Protein AF-A0A5Q0EJ46-F1 (afdb_monomer)

Structure (mmCIF, N/CA/C/O backbone):
data_AF-A0A5Q0EJ46-F1
#
_entry.id   AF-A0A5Q0EJ46-F1
#
loop_
_atom_site.group_PD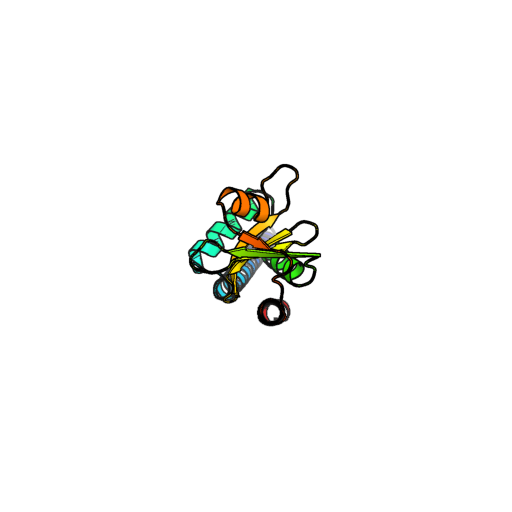B
_atom_site.id
_atom_site.type_symbol
_atom_site.label_atom_id
_atom_site.label_alt_id
_atom_site.label_comp_id
_atom_site.label_asym_id
_atom_site.label_entity_id
_atom_site.label_seq_id
_atom_site.pdbx_PDB_ins_code
_atom_site.Cartn_x
_atom_site.Cartn_y
_atom_site.Cartn_z
_atom_site.occupancy
_atom_site.B_iso_or_equiv
_atom_site.auth_seq_id
_atom_site.auth_comp_id
_atom_site.auth_asym_id
_atom_site.auth_atom_id
_atom_site.pdbx_PDB_model_num
ATOM 1 N N . MET A 1 1 ? -27.843 11.355 49.400 1.00 48.91 1 MET A N 1
ATOM 2 C CA . MET A 1 1 ? -27.819 10.360 48.297 1.00 48.91 1 MET A CA 1
ATOM 3 C C . MET A 1 1 ? -27.332 10.934 46.962 1.00 48.91 1 MET A C 1
ATOM 5 O O . MET A 1 1 ? -26.606 10.228 46.276 1.00 48.91 1 MET A O 1
ATOM 9 N N . ALA A 1 2 ? -27.636 12.192 46.611 1.00 51.09 2 ALA A N 1
ATOM 10 C CA . ALA A 1 2 ? -27.200 12.815 45.348 1.00 51.09 2 ALA A CA 1
ATOM 11 C C . ALA A 1 2 ? -25.665 12.935 45.166 1.00 51.09 2 ALA A C 1
ATOM 13 O O . ALA A 1 2 ? -25.159 12.862 44.051 1.00 51.09 2 ALA A O 1
ATOM 14 N N . GLU A 1 3 ? -24.912 13.051 46.260 1.00 47.06 3 GLU A N 1
ATOM 15 C CA . GLU A 1 3 ? -23.456 13.274 46.244 1.00 47.06 3 GLU A CA 1
ATOM 16 C C . GLU A 1 3 ? -22.645 12.023 45.854 1.00 47.06 3 GLU A C 1
ATOM 18 O O . GLU A 1 3 ? -21.642 12.116 45.150 1.00 47.06 3 GLU A O 1
ATOM 23 N N . ARG A 1 4 ? -23.134 10.822 46.208 1.00 40.72 4 ARG A N 1
ATOM 24 C CA . ARG A 1 4 ? -22.524 9.544 45.789 1.00 40.72 4 ARG A CA 1
ATOM 25 C C . ARG A 1 4 ? -22.694 9.277 44.292 1.00 40.72 4 ARG A C 1
ATOM 27 O O . ARG A 1 4 ? -21.774 8.763 43.669 1.00 40.72 4 ARG A O 1
ATOM 34 N N . ALA A 1 5 ? -23.843 9.636 43.716 1.00 33.84 5 ALA A N 1
ATOM 35 C CA . ALA A 1 5 ? -24.112 9.448 42.288 1.00 33.84 5 ALA A CA 1
ATOM 36 C C . ALA A 1 5 ? -23.246 10.375 41.415 1.00 33.84 5 ALA A C 1
ATOM 38 O O . ALA A 1 5 ? -22.752 9.958 40.370 1.00 33.84 5 ALA A O 1
ATOM 39 N N . ARG A 1 6 ? -22.995 11.604 41.885 1.00 42.97 6 ARG A N 1
ATOM 40 C CA . ARG A 1 6 ? -22.136 12.579 41.201 1.00 42.97 6 ARG A CA 1
ATOM 41 C C . ARG A 1 6 ? -20.674 12.122 41.142 1.00 42.97 6 ARG A C 1
ATOM 43 O O . ARG A 1 6 ? -20.083 12.152 40.071 1.00 42.97 6 ARG A O 1
ATOM 50 N N . GLY A 1 7 ? -20.144 11.584 42.243 1.00 44.53 7 GLY A N 1
ATOM 51 C CA . GLY A 1 7 ? -18.784 11.032 42.282 1.00 44.53 7 GLY A CA 1
ATOM 52 C C . GLY A 1 7 ? -18.585 9.765 41.437 1.00 44.53 7 GLY A C 1
ATOM 53 O O . GLY A 1 7 ? -17.476 9.514 40.981 1.00 44.53 7 GLY A O 1
ATOM 54 N N . ILE A 1 8 ? -19.637 8.971 41.200 1.00 44.34 8 ILE A N 1
ATOM 55 C CA . ILE A 1 8 ? -19.585 7.812 40.290 1.00 44.34 8 ILE A CA 1
ATOM 56 C C . ILE A 1 8 ? -19.590 8.279 38.832 1.00 44.34 8 ILE A C 1
ATOM 58 O O . ILE A 1 8 ? -18.768 7.815 38.052 1.00 44.34 8 ILE A O 1
ATOM 62 N N . LEU A 1 9 ? -20.445 9.242 38.475 1.00 34.62 9 LEU A N 1
ATOM 63 C CA . LEU A 1 9 ? -20.489 9.820 37.126 1.00 34.62 9 LEU A CA 1
ATOM 64 C C . LEU A 1 9 ? -19.200 10.575 36.762 1.00 34.62 9 LEU A C 1
ATOM 66 O O . LEU A 1 9 ? -18.752 10.510 35.620 1.00 34.62 9 LEU A O 1
ATOM 70 N N . GLU A 1 10 ? -18.582 11.265 37.722 1.00 44.72 10 GLU A N 1
ATOM 71 C CA . GLU A 1 10 ? -17.286 11.929 37.528 1.00 44.72 10 GLU A CA 1
ATOM 72 C C . GLU A 1 10 ? -16.137 10.924 37.367 1.00 44.72 10 GLU A C 1
ATOM 74 O O . GLU A 1 10 ? -15.280 11.127 36.508 1.00 44.72 10 GLU A O 1
ATOM 79 N N . ARG A 1 11 ? -16.150 9.805 38.109 1.00 46.75 11 ARG A N 1
ATOM 80 C CA . ARG A 1 11 ? -15.196 8.700 37.901 1.00 46.75 11 ARG A CA 1
ATOM 81 C C . ARG A 1 11 ? -15.401 8.016 36.556 1.00 46.75 11 ARG A C 1
ATOM 83 O O . ARG A 1 11 ? -14.429 7.852 35.842 1.00 46.75 11 ARG A O 1
ATOM 90 N N . MET A 1 12 ? -16.641 7.724 36.161 1.00 34.91 12 MET A N 1
ATOM 91 C CA . MET A 1 12 ? -16.939 7.140 34.848 1.00 34.91 12 MET A CA 1
ATOM 92 C C . MET A 1 12 ? -16.471 8.050 33.703 1.00 34.91 12 MET A C 1
ATOM 94 O O . MET A 1 12 ? -15.809 7.565 32.796 1.00 34.91 12 MET A O 1
ATOM 98 N N . ARG A 1 13 ? -16.702 9.374 33.777 1.00 42.41 13 ARG A N 1
ATOM 99 C CA . ARG A 1 13 ? -16.148 10.333 32.796 1.00 42.41 13 ARG A CA 1
ATOM 100 C C . ARG A 1 13 ? -14.620 10.373 32.800 1.00 42.41 13 ARG A C 1
ATOM 102 O O . ARG A 1 13 ? -14.025 10.569 31.745 1.00 42.41 13 ARG A O 1
ATOM 109 N N . SER A 1 14 ? -13.989 10.241 33.966 1.00 54.16 14 SER A N 1
ATOM 110 C CA . SER A 1 14 ? -12.528 10.225 34.095 1.00 54.16 14 SER A CA 1
ATOM 111 C C . SER A 1 14 ? -11.918 8.933 33.546 1.00 54.16 14 SER A C 1
ATOM 113 O O . SER A 1 14 ? -10.891 8.990 32.877 1.00 54.16 14 SER A O 1
ATOM 115 N N . ASP A 1 15 ? -12.555 7.791 33.792 1.00 47.03 15 ASP A N 1
ATOM 116 C CA . ASP A 1 15 ? -12.131 6.473 33.316 1.00 47.03 15 ASP A CA 1
ATOM 117 C C . ASP A 1 15 ? -12.350 6.344 31.803 1.00 47.03 15 ASP A C 1
ATOM 119 O O . ASP A 1 15 ? -11.477 5.847 31.094 1.00 47.03 15 ASP A O 1
ATOM 123 N N . GLU A 1 16 ? -13.458 6.880 31.278 1.00 46.88 16 GLU A N 1
ATOM 124 C CA . GLU A 1 16 ? -13.682 7.022 29.837 1.00 46.88 16 GLU A CA 1
ATOM 125 C C . GLU A 1 16 ? -12.622 7.932 29.209 1.00 46.88 16 GLU A C 1
ATOM 127 O O . GLU A 1 16 ? -11.995 7.546 28.228 1.00 46.88 16 GLU A O 1
ATOM 132 N N . ALA A 1 17 ? -12.353 9.109 29.785 1.00 46.31 17 ALA A N 1
ATOM 133 C CA . ALA A 1 17 ? -11.327 10.022 29.279 1.00 46.31 17 ALA A CA 1
ATOM 134 C C . ALA A 1 17 ? -9.913 9.411 29.324 1.00 46.31 17 ALA A C 1
ATOM 136 O O . ALA A 1 17 ? -9.136 9.595 28.387 1.00 46.31 17 ALA A O 1
ATOM 137 N N . ALA A 1 18 ? -9.583 8.654 30.374 1.00 50.91 18 ALA A N 1
ATOM 138 C CA . ALA A 1 18 ? -8.331 7.909 30.474 1.00 50.91 18 ALA A CA 1
ATOM 139 C C . ALA A 1 18 ? -8.259 6.785 29.429 1.00 50.91 18 ALA A C 1
ATOM 141 O O . ALA A 1 18 ? -7.236 6.643 28.762 1.00 50.91 18 ALA A O 1
ATOM 142 N N . GLY A 1 19 ? -9.354 6.049 29.220 1.00 42.28 19 GLY A N 1
ATOM 143 C CA . GLY A 1 19 ? -9.478 5.046 28.163 1.00 42.28 19 GLY A CA 1
ATOM 144 C C . GLY A 1 19 ? -9.308 5.642 26.763 1.00 42.28 19 GLY A C 1
ATOM 145 O O . GLY A 1 19 ? -8.565 5.096 25.951 1.00 42.28 19 GLY A O 1
ATOM 146 N N . PHE A 1 20 ? -9.903 6.809 26.501 1.00 43.31 20 PHE A N 1
ATOM 147 C CA . PHE A 1 20 ? -9.723 7.557 25.254 1.00 43.31 20 PHE A CA 1
ATOM 148 C C . PHE A 1 20 ? -8.282 8.040 25.065 1.00 43.31 20 PHE A C 1
ATOM 150 O O . PHE A 1 20 ? -7.750 7.932 23.962 1.00 43.31 20 PHE A O 1
ATOM 157 N N . MET A 1 21 ? -7.628 8.547 26.115 1.00 38.75 21 MET A N 1
ATOM 158 C CA . MET A 1 21 ? -6.219 8.952 26.038 1.00 38.75 21 MET A CA 1
ATOM 159 C C . MET A 1 21 ? -5.293 7.763 25.782 1.00 38.75 21 MET A C 1
ATOM 161 O O . MET A 1 21 ? -4.392 7.876 24.956 1.00 38.75 21 MET A O 1
ATOM 165 N N . LEU A 1 22 ? -5.523 6.625 26.440 1.00 45.25 22 LEU A N 1
ATOM 166 C CA . LEU A 1 22 ? -4.749 5.402 26.224 1.00 45.25 22 LEU A CA 1
ATOM 167 C C . LEU A 1 22 ? -4.944 4.860 24.804 1.00 45.25 22 LEU A C 1
ATOM 169 O O . LEU A 1 22 ? -3.966 4.514 24.147 1.00 45.25 22 LEU A O 1
ATOM 173 N N . ALA A 1 23 ? -6.179 4.858 24.293 1.00 44.25 23 ALA A N 1
ATOM 174 C CA . ALA A 1 23 ? -6.469 4.476 22.912 1.00 44.25 23 ALA A CA 1
ATOM 175 C C . ALA A 1 23 ? -5.810 5.434 21.904 1.00 44.25 23 ALA A C 1
ATOM 177 O O . ALA A 1 23 ? -5.192 4.991 20.940 1.00 44.25 23 ALA A O 1
ATOM 178 N N . ALA A 1 24 ? -5.869 6.746 22.148 1.00 43.66 24 ALA A N 1
ATOM 179 C CA . ALA A 1 24 ? -5.214 7.743 21.304 1.00 43.66 24 ALA A CA 1
ATOM 180 C C . ALA A 1 24 ? -3.680 7.613 21.326 1.00 43.66 24 ALA A C 1
ATOM 182 O O . ALA A 1 24 ? -3.040 7.771 20.289 1.00 43.66 24 ALA A O 1
ATOM 183 N N . GLN A 1 2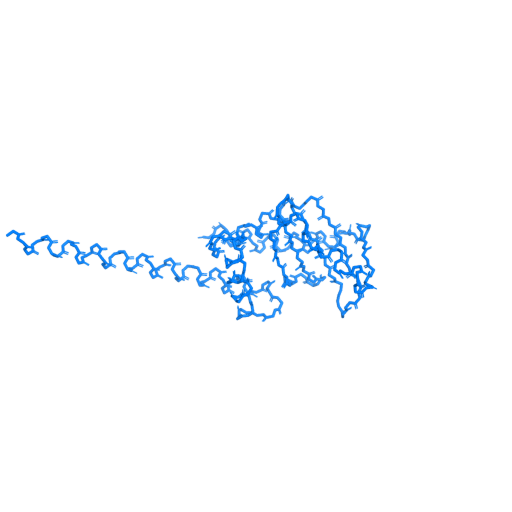5 ? -3.086 7.291 22.479 1.00 48.47 25 GLN A N 1
ATOM 184 C CA . GLN A 1 25 ? -1.651 7.023 22.611 1.00 48.47 25 GLN A CA 1
ATOM 185 C C . GLN A 1 25 ? -1.232 5.722 21.919 1.00 48.47 25 GLN A C 1
ATOM 187 O O . GLN A 1 25 ? -0.178 5.694 21.288 1.00 48.47 25 GLN A O 1
ATOM 192 N N . ALA A 1 26 ? -2.045 4.667 22.001 1.00 53.66 26 ALA A N 1
ATOM 193 C CA . ALA A 1 26 ? -1.802 3.413 21.291 1.00 53.66 26 ALA A CA 1
ATOM 194 C C . ALA A 1 26 ? -1.836 3.628 19.772 1.00 53.66 26 ALA A C 1
ATOM 196 O O . ALA A 1 26 ? -0.884 3.273 19.085 1.00 53.66 26 ALA A O 1
ATOM 197 N N . VAL A 1 27 ? -2.856 4.329 19.271 1.00 55.69 27 VAL A N 1
ATOM 198 C CA . VAL A 1 27 ? -2.969 4.711 17.855 1.00 55.69 27 VAL A CA 1
ATOM 199 C C . VAL A 1 27 ? -1.802 5.596 17.407 1.00 55.69 27 VAL A C 1
ATOM 201 O O . VAL A 1 27 ? -1.275 5.413 16.311 1.00 55.69 27 VAL A O 1
ATOM 204 N N . ALA A 1 28 ? -1.370 6.545 18.244 1.00 57.69 28 ALA A N 1
ATOM 205 C CA . ALA A 1 28 ? -0.214 7.387 17.948 1.00 57.69 28 ALA A CA 1
ATOM 206 C C . ALA A 1 28 ? 1.074 6.558 17.860 1.00 57.69 28 ALA A C 1
ATOM 208 O O . ALA A 1 28 ? 1.816 6.697 16.896 1.00 57.69 28 ALA A O 1
ATOM 209 N N . LYS A 1 29 ? 1.302 5.645 18.811 1.00 59.50 29 LYS A N 1
ATOM 210 C CA . LYS A 1 29 ? 2.462 4.749 18.809 1.00 59.50 29 LYS A CA 1
ATOM 211 C C . LYS A 1 29 ? 2.463 3.818 17.595 1.00 59.50 29 LYS A C 1
ATOM 213 O O . LYS A 1 29 ? 3.484 3.708 16.926 1.00 59.50 29 LYS A O 1
ATOM 218 N N . GLU A 1 30 ? 1.325 3.201 17.279 1.00 62.47 30 GLU A N 1
ATOM 219 C CA . GLU A 1 30 ? 1.156 2.358 16.089 1.00 62.47 30 GLU A CA 1
ATOM 220 C C . GLU A 1 30 ? 1.445 3.139 14.799 1.00 62.47 30 GLU A C 1
ATOM 222 O O . GLU A 1 30 ? 2.103 2.621 13.898 1.00 62.47 30 GLU A O 1
ATOM 227 N N . ALA A 1 31 ? 1.019 4.402 14.709 1.00 60.25 31 ALA A N 1
ATOM 228 C CA . ALA A 1 31 ? 1.313 5.257 13.562 1.00 60.25 31 ALA A CA 1
ATOM 229 C C . ALA A 1 31 ? 2.795 5.670 13.479 1.00 60.25 31 ALA A C 1
ATOM 231 O O . ALA A 1 31 ? 3.360 5.673 12.382 1.00 60.25 31 ALA A O 1
ATOM 232 N N . THR A 1 32 ? 3.439 5.982 14.609 1.00 63.47 32 THR A N 1
ATOM 233 C CA . THR A 1 32 ? 4.876 6.294 14.669 1.00 63.47 32 THR A CA 1
ATOM 234 C C . THR A 1 32 ? 5.712 5.090 14.238 1.00 63.47 32 THR A C 1
ATOM 236 O O . THR A 1 32 ? 6.627 5.220 13.427 1.00 63.47 32 THR A O 1
ATOM 239 N N . ASP A 1 33 ? 5.362 3.898 14.699 1.00 65.75 33 ASP A N 1
ATOM 240 C CA . ASP A 1 33 ? 6.024 2.654 14.321 1.00 65.75 33 ASP A CA 1
ATOM 241 C C . ASP A 1 33 ? 5.790 2.310 12.835 1.00 65.75 33 ASP A C 1
ATOM 243 O O . ASP A 1 33 ? 6.731 1.998 12.097 1.00 65.75 33 ASP A O 1
ATOM 247 N N . PHE A 1 34 ? 4.559 2.491 12.341 1.00 66.50 34 PHE A N 1
ATOM 248 C CA . PHE A 1 34 ? 4.221 2.339 10.922 1.00 66.50 34 PHE A CA 1
ATOM 249 C C . PHE A 1 34 ? 4.911 3.387 10.029 1.00 66.50 34 PHE A C 1
ATOM 251 O O . PHE A 1 34 ? 5.099 3.171 8.831 1.00 66.50 34 PHE A O 1
ATOM 258 N N . SER A 1 35 ? 5.345 4.523 10.578 1.00 69.00 35 SER A N 1
ATOM 259 C CA . SER A 1 35 ? 6.072 5.537 9.807 1.00 69.00 35 SER A CA 1
ATOM 260 C C . SER A 1 35 ? 7.449 5.073 9.332 1.00 69.00 35 SER A C 1
ATOM 262 O O . SER A 1 35 ? 7.928 5.563 8.311 1.00 69.00 35 SER A O 1
ATOM 264 N N . GLN A 1 36 ? 8.051 4.074 9.987 1.00 74.94 36 GLN A N 1
ATOM 265 C CA . GLN A 1 36 ? 9.363 3.533 9.604 1.00 74.94 36 GLN A CA 1
ATOM 266 C C . GLN A 1 36 ? 9.355 2.826 8.244 1.00 74.94 36 GLN A C 1
ATOM 268 O O . GLN A 1 36 ? 10.397 2.637 7.620 1.00 74.94 36 GLN A O 1
ATOM 273 N N . VAL A 1 37 ? 8.174 2.418 7.787 1.00 76.69 37 VAL A N 1
ATOM 274 C CA . VAL A 1 37 ? 7.947 1.768 6.493 1.00 76.69 37 VAL A CA 1
ATOM 275 C C . VAL A 1 37 ? 7.272 2.709 5.499 1.00 76.69 37 VAL A C 1
ATOM 277 O O . VAL A 1 37 ? 6.935 2.286 4.399 1.00 76.69 37 VAL A O 1
ATOM 280 N N . TRP A 1 38 ? 7.091 3.985 5.850 1.00 84.75 38 TRP A N 1
ATOM 281 C CA . TRP A 1 38 ? 6.525 5.009 4.980 1.00 84.75 38 TRP A CA 1
ATOM 282 C C . TRP A 1 38 ? 7.620 5.871 4.360 1.00 84.75 38 TRP A C 1
ATOM 284 O O . TRP A 1 38 ? 8.512 6.363 5.049 1.00 84.75 38 TRP A O 1
ATOM 294 N N . ARG A 1 39 ? 7.540 6.094 3.048 1.00 84.88 39 ARG A N 1
ATOM 295 C CA . ARG A 1 39 ? 8.597 6.772 2.288 1.00 84.88 39 ARG A CA 1
ATOM 296 C C . ARG A 1 39 ? 8.899 8.193 2.771 1.00 84.88 39 ARG A C 1
ATOM 298 O O . ARG A 1 39 ? 10.062 8.572 2.849 1.00 84.88 39 ARG A O 1
ATOM 305 N N . ASP A 1 40 ? 7.862 8.965 3.085 1.00 85.25 40 ASP A N 1
ATOM 306 C CA . ASP A 1 40 ? 7.965 10.421 3.268 1.00 85.25 40 ASP A CA 1
ATOM 307 C C . ASP A 1 40 ? 7.800 10.861 4.739 1.00 85.25 40 ASP A C 1
ATOM 309 O O . ASP A 1 40 ? 7.401 11.992 5.024 1.00 85.25 40 ASP A O 1
ATOM 313 N N . GLY A 1 41 ? 8.071 9.951 5.682 1.00 79.50 41 GLY A N 1
ATOM 314 C CA . GLY A 1 41 ? 7.988 10.193 7.124 1.00 79.50 41 GLY A CA 1
ATOM 315 C C . GLY A 1 41 ? 6.573 10.282 7.718 1.00 79.50 41 GLY A C 1
ATOM 316 O O . GLY A 1 41 ? 5.551 10.305 7.028 1.00 79.50 41 GLY A O 1
ATOM 317 N N . GLU A 1 42 ? 6.519 10.350 9.047 1.00 81.44 42 GLU A N 1
ATOM 318 C CA . GLU A 1 42 ? 5.299 10.226 9.858 1.00 81.44 42 GLU A CA 1
ATOM 319 C C . GLU A 1 42 ? 4.210 11.256 9.526 1.00 81.44 42 GLU A C 1
ATOM 321 O O . GLU A 1 42 ? 3.041 10.906 9.378 1.00 81.44 42 GLU A O 1
ATOM 326 N N . ALA A 1 43 ? 4.572 12.526 9.331 1.00 79.19 43 ALA A N 1
ATOM 327 C CA . ALA A 1 43 ? 3.590 13.568 9.025 1.00 79.19 43 ALA A CA 1
ATOM 328 C C . ALA A 1 43 ? 2.880 13.340 7.675 1.00 79.19 43 ALA A C 1
ATOM 330 O O . ALA A 1 43 ? 1.697 13.661 7.524 1.00 79.19 43 ALA A O 1
ATOM 331 N N . SER A 1 44 ? 3.595 12.789 6.687 1.00 83.38 44 SER A N 1
ATOM 332 C CA . SER A 1 44 ? 3.023 12.418 5.388 1.00 83.38 44 SER A CA 1
ATOM 333 C C . SER A 1 44 ? 2.118 11.192 5.524 1.00 83.38 44 SER A C 1
ATOM 335 O O . SER A 1 44 ? 0.998 11.193 5.009 1.00 83.38 44 SER A O 1
ATOM 337 N N . LEU A 1 45 ? 2.549 10.198 6.308 1.00 83.69 45 LEU A N 1
ATOM 338 C CA . LEU A 1 45 ? 1.749 9.018 6.622 1.00 83.69 45 LEU A CA 1
ATOM 339 C C . LEU A 1 45 ? 0.420 9.393 7.286 1.00 83.69 45 LEU A C 1
ATOM 341 O O . LEU A 1 45 ? -0.637 8.995 6.803 1.00 83.69 45 LEU A O 1
ATOM 345 N N . LEU A 1 46 ? 0.451 10.181 8.364 1.00 83.38 46 LEU A N 1
ATOM 346 C CA . LEU A 1 46 ? -0.754 10.574 9.102 1.00 83.38 46 LEU A CA 1
ATOM 347 C C . LEU A 1 46 ? -1.749 11.317 8.206 1.00 83.38 46 LEU A C 1
ATOM 349 O O . LEU A 1 46 ? -2.958 11.087 8.285 1.00 83.38 46 LEU A O 1
ATOM 353 N N . ARG A 1 47 ? -1.248 12.166 7.300 1.00 84.06 47 ARG A N 1
ATOM 354 C CA . ARG A 1 47 ? -2.078 12.832 6.291 1.00 84.06 47 ARG A CA 1
ATOM 355 C C . ARG A 1 47 ? -2.716 11.823 5.340 1.00 84.06 47 ARG A C 1
ATOM 357 O O . ARG A 1 47 ? -3.920 11.892 5.111 1.00 84.06 47 ARG A O 1
ATOM 364 N N . HIS A 1 48 ? -1.930 10.878 4.824 1.00 88.19 48 HIS A N 1
ATOM 365 C CA . HIS A 1 48 ? -2.424 9.833 3.929 1.00 88.19 48 HIS A CA 1
ATOM 366 C C . HIS A 1 48 ? -3.509 8.976 4.592 1.00 88.19 48 HIS A C 1
ATOM 368 O O . HIS A 1 48 ? -4.564 8.771 3.988 1.00 88.19 48 HIS A O 1
ATOM 374 N N . ILE A 1 49 ? -3.295 8.542 5.840 1.00 86.06 49 ILE A N 1
ATOM 375 C CA . ILE A 1 49 ? -4.285 7.796 6.634 1.00 86.06 49 ILE A CA 1
ATOM 376 C C . ILE A 1 49 ? -5.551 8.635 6.828 1.00 86.06 49 ILE A C 1
ATOM 378 O O . ILE A 1 49 ? -6.652 8.159 6.553 1.00 86.06 49 ILE A O 1
ATOM 382 N N . GLY A 1 50 ? -5.405 9.905 7.217 1.00 84.12 50 GLY A N 1
ATOM 383 C CA . GLY A 1 50 ? -6.529 10.829 7.357 1.00 84.12 50 GLY A CA 1
ATOM 384 C C . GLY A 1 50 ? -7.349 10.966 6.071 1.00 84.12 50 GLY A C 1
ATOM 385 O O . GLY A 1 50 ? -8.578 10.954 6.117 1.00 84.12 50 GLY A O 1
ATOM 386 N N . ASP A 1 51 ? -6.695 11.025 4.911 1.00 86.88 51 ASP A N 1
ATOM 387 C CA . ASP A 1 51 ? -7.378 11.056 3.616 1.00 86.88 51 ASP A CA 1
ATOM 388 C C . ASP A 1 51 ? -8.092 9.735 3.308 1.00 86.88 51 ASP A C 1
ATOM 390 O O . ASP A 1 51 ? -9.198 9.752 2.767 1.00 86.88 51 ASP A O 1
ATOM 394 N N . ARG A 1 52 ? -7.511 8.584 3.676 1.00 89.06 52 ARG A N 1
ATOM 395 C CA . ARG A 1 52 ? -8.184 7.283 3.521 1.00 89.06 52 ARG A CA 1
ATOM 396 C C . ARG A 1 52 ? -9.451 7.200 4.364 1.00 89.06 52 ARG A C 1
ATOM 398 O O . ARG A 1 52 ? -10.46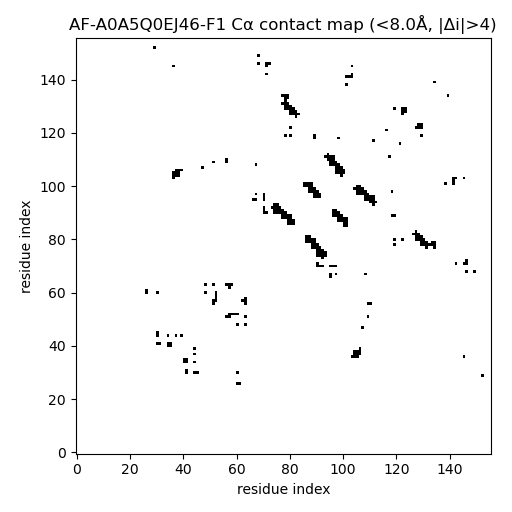1 6.703 3.870 1.00 89.06 52 ARG A O 1
ATOM 405 N N . ILE A 1 53 ? -9.409 7.719 5.589 1.00 88.06 53 ILE A N 1
ATOM 406 C CA . ILE A 1 53 ? -10.565 7.745 6.490 1.00 88.06 53 ILE A CA 1
ATOM 407 C C . ILE A 1 53 ? -11.654 8.672 5.944 1.00 88.06 53 ILE A C 1
ATOM 409 O O . ILE A 1 53 ? -12.808 8.267 5.824 1.00 88.06 53 ILE A O 1
ATOM 413 N N . LYS A 1 54 ? -11.293 9.885 5.504 1.00 86.56 54 LYS A N 1
ATOM 414 C CA . LYS A 1 54 ? -12.241 10.828 4.877 1.00 86.56 54 LYS A CA 1
ATOM 415 C C . LYS A 1 54 ? -12.912 10.260 3.627 1.00 86.56 54 LYS A C 1
ATOM 417 O O . LYS A 1 54 ? -14.068 10.571 3.360 1.00 86.56 54 LYS A O 1
ATOM 422 N N . LEU A 1 55 ? -12.190 9.448 2.856 1.00 86.38 55 LEU A N 1
ATOM 423 C CA . LEU A 1 55 ? -12.714 8.774 1.667 1.00 86.38 55 LEU A CA 1
ATOM 424 C C . LEU A 1 55 ? -13.545 7.520 1.993 1.00 86.38 55 LEU A C 1
ATOM 426 O O . LEU A 1 55 ? -14.053 6.886 1.071 1.00 86.38 55 LEU A O 1
ATOM 430 N N . GLY A 1 56 ? -13.679 7.145 3.269 1.00 88.25 56 GLY A N 1
ATOM 431 C CA . GLY A 1 56 ? -14.400 5.945 3.696 1.00 88.25 56 GLY A CA 1
ATOM 432 C C . GLY A 1 56 ? -13.675 4.636 3.376 1.00 88.25 56 GLY A C 1
ATOM 433 O O . GLY A 1 56 ? -14.274 3.569 3.463 1.00 88.25 56 GLY A O 1
ATOM 434 N N . HIS A 1 57 ? -12.390 4.693 3.011 1.00 90.19 57 HIS A N 1
ATOM 435 C CA . HIS A 1 57 ? -11.596 3.497 2.719 1.00 90.19 57 HIS A CA 1
ATOM 436 C C . HIS A 1 57 ? -11.254 2.719 4.007 1.00 90.19 57 HIS A C 1
ATOM 438 O O . HIS A 1 57 ? -11.089 1.498 3.978 1.00 90.19 57 HIS A O 1
ATOM 444 N N . ALA A 1 58 ? -11.164 3.415 5.143 1.00 89.31 58 ALA A N 1
ATOM 445 C CA . ALA A 1 58 ? -10.992 2.855 6.483 1.00 89.31 58 ALA A CA 1
ATOM 446 C C . ALA A 1 58 ? -11.811 3.673 7.496 1.00 89.31 58 ALA A C 1
ATOM 448 O O . ALA A 1 58 ? -12.030 4.863 7.287 1.00 89.31 58 ALA A O 1
ATOM 449 N N . LYS A 1 59 ? -12.272 3.050 8.579 1.00 88.06 59 LYS A N 1
ATOM 450 C CA . LYS A 1 59 ? -13.020 3.691 9.671 1.00 88.06 59 LYS A CA 1
ATOM 451 C C . LYS A 1 59 ? -12.098 4.484 10.589 1.00 88.06 59 LYS A C 1
ATOM 453 O O . LYS A 1 59 ? -12.459 5.566 11.038 1.00 88.06 59 LYS A O 1
ATOM 458 N N . ASP A 1 60 ? -10.913 3.944 10.840 1.00 83.75 60 ASP A N 1
ATOM 459 C CA . ASP A 1 60 ? -9.910 4.492 11.742 1.00 83.75 60 ASP A CA 1
ATOM 460 C C . ASP A 1 60 ? -8.496 4.044 11.323 1.00 83.75 60 ASP A C 1
ATOM 462 O O . ASP A 1 60 ? -8.292 3.389 10.293 1.00 83.75 60 ASP A O 1
ATOM 466 N N . VAL A 1 61 ? -7.501 4.456 12.110 1.00 82.25 61 VAL A N 1
ATOM 467 C CA . VAL A 1 61 ? -6.086 4.135 11.885 1.00 82.25 61 VAL A CA 1
ATOM 468 C C . VAL A 1 61 ? -5.830 2.631 12.005 1.00 82.25 61 VAL A C 1
ATOM 470 O O . VAL A 1 61 ? -5.090 2.080 11.192 1.00 82.25 61 VAL A O 1
ATOM 473 N N . GLN A 1 62 ? -6.471 1.955 12.959 1.00 80.94 62 GLN A N 1
ATOM 474 C CA . GLN A 1 62 ? -6.269 0.526 13.199 1.00 80.94 62 GLN A CA 1
ATOM 475 C C . GLN A 1 62 ? -6.794 -0.308 12.032 1.00 80.94 62 GLN A C 1
ATOM 477 O O . GLN A 1 62 ? -6.099 -1.194 11.536 1.00 80.94 62 GLN A O 1
ATOM 482 N N . GLU A 1 63 ? -7.985 0.009 11.519 1.00 85.94 63 GLU A N 1
ATOM 483 C CA . GLU A 1 63 ? -8.515 -0.650 10.329 1.00 85.94 63 GLU A CA 1
ATOM 484 C C . GLU A 1 63 ? -7.636 -0.376 9.105 1.00 85.94 63 GLU A C 1
ATOM 486 O O . GLU A 1 63 ? -7.406 -1.288 8.311 1.00 85.94 63 GLU A O 1
ATOM 491 N N . TYR A 1 64 ? -7.116 0.845 8.949 1.00 87.75 64 TYR A N 1
ATOM 492 C CA . TYR A 1 64 ? -6.180 1.160 7.868 1.00 87.75 64 TYR A CA 1
ATOM 493 C C . TYR A 1 64 ? -4.915 0.291 7.932 1.00 87.75 64 TYR A C 1
ATOM 495 O O . TYR A 1 64 ? -4.512 -0.286 6.913 1.00 87.75 64 TYR A O 1
ATOM 503 N N . ILE A 1 65 ? -4.293 0.201 9.114 1.00 83.75 65 ILE A N 1
ATOM 504 C CA . ILE A 1 65 ? -3.081 -0.596 9.330 1.00 83.75 65 ILE A CA 1
ATOM 505 C C . ILE A 1 65 ? -3.398 -2.062 9.043 1.00 83.75 65 ILE A C 1
ATOM 507 O O . ILE A 1 65 ? -2.720 -2.669 8.218 1.00 83.75 65 ILE A O 1
ATOM 511 N N . ARG A 1 66 ? -4.484 -2.596 9.616 1.00 84.12 66 ARG A N 1
ATOM 512 C CA . ARG A 1 66 ? -4.920 -3.980 9.398 1.00 84.12 66 ARG A CA 1
ATOM 513 C C . ARG A 1 66 ? -5.134 -4.290 7.918 1.00 84.12 66 ARG A C 1
ATOM 515 O O . ARG A 1 66 ? -4.526 -5.222 7.418 1.00 84.12 66 ARG A O 1
ATOM 522 N N . LYS A 1 67 ? -5.911 -3.484 7.183 1.00 89.31 67 LYS A N 1
ATOM 523 C CA . LYS A 1 67 ? -6.131 -3.688 5.734 1.00 89.31 67 LYS A CA 1
ATOM 524 C C . LYS A 1 67 ? -4.830 -3.668 4.936 1.00 89.31 67 LYS A C 1
ATOM 526 O O . LYS A 1 67 ? -4.681 -4.404 3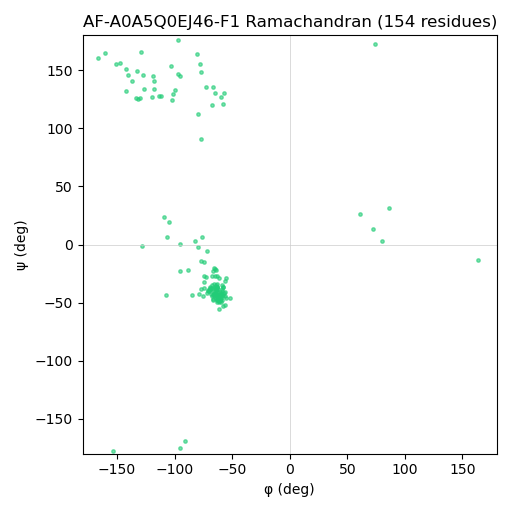.964 1.00 89.31 67 LYS A O 1
ATOM 531 N N . THR A 1 68 ? -3.890 -2.815 5.336 1.00 87.38 68 THR A N 1
ATOM 532 C CA . THR A 1 68 ? -2.573 -2.752 4.703 1.00 87.38 68 THR A CA 1
ATOM 533 C C . THR A 1 68 ? -1.759 -4.013 4.997 1.00 87.38 68 THR A C 1
ATOM 535 O O . THR A 1 68 ? -1.175 -4.573 4.075 1.00 87.38 68 THR A O 1
ATOM 538 N N . CYS A 1 69 ? -1.771 -4.507 6.234 1.00 80.50 69 CYS A N 1
ATOM 539 C CA . CYS A 1 69 ? -1.125 -5.766 6.600 1.00 80.50 69 CYS A CA 1
ATOM 540 C C . CYS A 1 69 ? -1.756 -6.964 5.878 1.00 80.50 69 CYS A C 1
ATOM 542 O O . CYS A 1 69 ? -1.035 -7.718 5.230 1.00 80.50 69 CYS A O 1
ATOM 544 N N . ASP A 1 70 ? -3.083 -7.086 5.902 1.00 84.25 70 ASP A N 1
ATOM 545 C CA . ASP A 1 70 ? -3.826 -8.161 5.235 1.00 84.25 70 ASP A CA 1
ATOM 546 C C . ASP A 1 70 ? -3.502 -8.188 3.733 1.00 84.25 70 ASP A C 1
ATOM 548 O O . ASP A 1 70 ? -3.235 -9.237 3.159 1.00 84.25 70 ASP A O 1
ATOM 552 N N . CYS A 1 71 ? -3.409 -7.021 3.085 1.00 86.38 71 CYS A N 1
ATOM 553 C CA . CYS A 1 71 ? -3.040 -6.947 1.673 1.00 86.38 71 CYS A CA 1
ATOM 554 C C . CYS A 1 71 ? -1.606 -7.428 1.382 1.00 86.38 71 CYS A C 1
ATOM 556 O O . CYS A 1 71 ? -1.344 -7.876 0.268 1.00 86.38 71 CYS A O 1
ATOM 558 N N . LEU A 1 72 ? -0.672 -7.341 2.333 1.00 80.31 72 LEU A N 1
ATOM 559 C CA . LEU A 1 72 ? 0.673 -7.908 2.168 1.00 80.31 72 LEU A CA 1
ATOM 560 C C . LEU A 1 72 ? 0.674 -9.435 2.287 1.00 80.31 72 LEU A C 1
ATOM 562 O O . LEU A 1 72 ? 1.556 -10.083 1.719 1.00 80.31 72 LEU A O 1
ATOM 566 N N . GLU A 1 73 ? -0.282 -10.006 3.021 1.00 77.62 73 GLU A N 1
ATOM 567 C CA . GLU A 1 73 ? -0.422 -11.454 3.186 1.00 77.62 73 GLU A CA 1
ATOM 568 C C . GLU A 1 73 ? -1.225 -12.087 2.041 1.00 77.62 73 GLU A C 1
ATOM 570 O O . GLU A 1 73 ? -0.793 -13.091 1.474 1.00 77.62 73 GLU A O 1
ATOM 575 N N . ASP A 1 74 ? -2.329 -11.446 1.655 1.00 81.88 74 ASP A N 1
ATOM 576 C CA . ASP A 1 74 ? -3.356 -11.982 0.755 1.00 81.88 74 ASP A CA 1
ATOM 577 C C . ASP A 1 74 ? -3.298 -11.383 -0.658 1.00 81.88 74 ASP A C 1
ATOM 579 O O . ASP A 1 74 ? -4.284 -11.400 -1.403 1.00 81.88 74 ASP A O 1
ATOM 583 N N . ALA A 1 75 ? -2.165 -10.795 -1.046 1.00 80.62 75 ALA A N 1
ATOM 584 C CA . ALA A 1 75 ? -2.020 -10.224 -2.378 1.00 80.62 75 ALA A CA 1
ATOM 585 C C . ALA A 1 75 ? -2.265 -11.286 -3.463 1.00 80.62 75 ALA A C 1
ATOM 587 O O . ALA A 1 75 ? -1.573 -12.298 -3.570 1.00 80.62 75 ALA A O 1
ATOM 588 N N . THR A 1 76 ? -3.256 -11.006 -4.302 1.00 77.81 76 THR A N 1
ATOM 589 C CA . THR A 1 76 ? -3.701 -11.856 -5.414 1.00 77.81 76 THR A CA 1
ATOM 590 C C . THR A 1 76 ? -3.062 -11.462 -6.739 1.00 77.81 76 THR A C 1
ATOM 592 O O . THR A 1 76 ? -2.978 -12.281 -7.652 1.00 77.81 76 THR A O 1
ATOM 595 N N . ALA A 1 77 ? -2.601 -10.215 -6.854 1.00 77.38 77 ALA A N 1
ATOM 596 C CA . ALA A 1 77 ? -1.956 -9.705 -8.051 1.00 77.38 77 ALA A CA 1
ATOM 597 C C . ALA A 1 77 ? -0.768 -8.808 -7.708 1.00 77.38 77 ALA A C 1
ATOM 599 O O . ALA A 1 77 ? -0.784 -8.061 -6.727 1.00 77.38 77 ALA A O 1
ATOM 600 N N . PHE A 1 78 ? 0.243 -8.869 -8.573 1.00 85.69 78 PHE A N 1
ATOM 601 C CA . PHE A 1 78 ? 1.503 -8.157 -8.425 1.00 85.69 78 PHE A CA 1
ATOM 602 C C . PHE A 1 78 ? 1.919 -7.560 -9.767 1.00 85.69 78 PHE A C 1
ATOM 604 O O . PHE A 1 78 ? 1.765 -8.195 -10.808 1.00 85.69 78 PHE A O 1
ATOM 611 N N . ALA A 1 79 ? 2.462 -6.349 -9.749 1.00 88.50 79 ALA A N 1
ATOM 612 C CA . ALA A 1 79 ? 3.135 -5.775 -10.908 1.00 88.50 79 ALA A CA 1
ATOM 613 C C . ALA A 1 79 ? 4.277 -4.867 -10.473 1.00 88.50 79 ALA A C 1
ATOM 615 O O . ALA A 1 79 ? 4.251 -4.296 -9.384 1.00 88.50 79 ALA A O 1
ATOM 616 N N . THR A 1 80 ? 5.250 -4.683 -11.352 1.00 90.31 80 THR A N 1
ATOM 617 C CA . THR A 1 80 ? 6.243 -3.621 -11.241 1.00 90.31 80 THR A CA 1
ATOM 618 C C . THR A 1 80 ? 5.921 -2.500 -12.216 1.00 90.31 80 THR A C 1
ATOM 620 O O . THR A 1 80 ? 5.298 -2.726 -13.252 1.00 90.31 80 THR A O 1
ATOM 623 N N . ALA A 1 81 ? 6.353 -1.283 -11.898 1.00 91.56 81 ALA A N 1
ATOM 624 C CA . ALA A 1 81 ? 6.297 -0.147 -12.804 1.00 91.56 81 ALA A CA 1
ATOM 625 C C . ALA A 1 81 ? 7.640 0.600 -12.812 1.00 91.56 81 ALA A C 1
ATOM 627 O O . ALA A 1 81 ? 8.143 1.001 -11.759 1.00 91.56 81 ALA A O 1
ATOM 628 N N . ARG A 1 82 ? 8.223 0.793 -14.003 1.00 91.44 82 ARG A N 1
ATOM 629 C CA . ARG A 1 82 ? 9.496 1.502 -14.224 1.00 91.44 82 ARG A CA 1
ATOM 630 C C . ARG A 1 82 ? 9.265 2.798 -14.994 1.00 91.44 82 ARG A C 1
ATOM 632 O O . ARG A 1 82 ? 8.680 2.787 -16.073 1.00 91.44 82 ARG A O 1
ATOM 639 N N . GLY A 1 83 ? 9.767 3.905 -14.462 1.00 86.44 83 GLY A N 1
ATOM 640 C CA . GLY A 1 83 ? 9.647 5.225 -15.088 1.00 86.44 83 GLY A CA 1
ATOM 641 C C . GLY A 1 83 ? 9.943 6.390 -14.142 1.00 86.44 83 GLY A C 1
ATOM 642 O O . GLY A 1 83 ? 10.144 7.509 -14.603 1.00 86.44 83 GLY A O 1
ATOM 643 N N . GLY A 1 84 ? 9.999 6.134 -12.832 1.00 82.19 84 GLY A N 1
ATOM 644 C CA . GLY A 1 84 ? 10.552 7.051 -11.834 1.00 82.19 84 GLY A CA 1
ATOM 645 C C . GLY A 1 84 ? 12.016 6.752 -11.497 1.00 82.19 84 GLY A C 1
ATOM 646 O O . GLY A 1 84 ? 12.627 5.856 -12.074 1.00 82.19 84 GLY A O 1
ATOM 647 N N . TYR A 1 85 ? 12.553 7.486 -10.515 1.00 84.19 85 TYR A N 1
ATOM 648 C CA . TYR A 1 85 ? 13.901 7.269 -9.961 1.00 84.19 85 TYR A CA 1
ATOM 649 C C . TYR A 1 85 ? 14.104 5.842 -9.431 1.00 84.19 85 TYR A C 1
ATOM 651 O O . TYR A 1 85 ? 15.197 5.293 -9.489 1.00 84.19 85 TYR A O 1
ATOM 659 N N . GLU A 1 86 ? 13.024 5.239 -8.941 1.00 87.00 86 GLU A N 1
ATOM 660 C CA . GLU A 1 86 ? 13.005 3.893 -8.397 1.00 87.00 86 GLU A CA 1
ATOM 661 C C . GLU A 1 86 ? 11.819 3.122 -8.974 1.00 87.00 86 GLU A C 1
ATOM 663 O O . GLU A 1 86 ? 10.777 3.708 -9.298 1.00 87.00 86 GLU A O 1
ATOM 668 N N . ARG A 1 87 ? 11.976 1.803 -9.110 1.00 89.19 87 ARG A N 1
ATOM 669 C CA . ARG A 1 87 ? 10.888 0.919 -9.523 1.00 89.19 87 ARG A CA 1
ATOM 670 C C . ARG A 1 87 ? 9.823 0.885 -8.430 1.00 89.19 87 ARG A C 1
ATOM 672 O O . ARG A 1 87 ? 10.137 0.765 -7.249 1.00 89.19 87 ARG A O 1
ATOM 679 N N . MET A 1 88 ? 8.562 0.976 -8.837 1.00 91.94 88 MET A N 1
ATOM 680 C CA . MET A 1 88 ? 7.424 0.783 -7.941 1.00 91.94 88 MET A CA 1
ATOM 681 C C . MET A 1 88 ? 6.926 -0.645 -8.066 1.00 91.94 88 MET A C 1
ATOM 683 O O . MET A 1 88 ? 6.944 -1.218 -9.156 1.00 91.94 88 MET A O 1
ATOM 687 N N . VAL A 1 89 ? 6.441 -1.199 -6.968 1.00 89.38 89 VAL A N 1
ATOM 688 C CA . VAL A 1 89 ? 5.745 -2.479 -6.948 1.00 89.38 89 VAL A CA 1
ATOM 689 C C . VAL A 1 89 ? 4.329 -2.237 -6.458 1.00 89.38 89 VAL A C 1
ATOM 691 O O . VAL A 1 89 ? 4.105 -1.508 -5.492 1.00 89.38 89 VAL A O 1
ATOM 694 N N . VAL A 1 90 ? 3.377 -2.832 -7.161 1.00 91.38 90 VAL A N 1
ATOM 695 C CA . VAL A 1 90 ? 1.946 -2.739 -6.899 1.00 91.38 90 VAL A CA 1
ATOM 696 C C . VAL A 1 90 ? 1.463 -4.100 -6.432 1.00 91.38 90 VAL A C 1
ATOM 698 O O . VAL A 1 90 ? 1.694 -5.094 -7.121 1.00 91.38 90 VAL A O 1
ATOM 701 N N . LEU A 1 91 ? 0.778 -4.130 -5.292 1.00 89.25 91 LEU A N 1
ATOM 702 C CA . LEU A 1 91 ? 0.103 -5.311 -4.766 1.00 89.25 91 LEU A CA 1
ATOM 703 C C . LEU A 1 91 ? -1.372 -5.036 -4.692 1.00 89.25 91 LEU A C 1
ATOM 705 O O . LEU A 1 91 ? -1.793 -3.954 -4.283 1.00 89.25 91 LEU A O 1
ATOM 709 N N . GLU A 1 92 ? -2.148 -6.046 -5.036 1.00 89.56 92 GLU A N 1
ATOM 710 C CA . GLU A 1 92 ? -3.590 -5.969 -4.941 1.00 89.56 92 GLU A CA 1
ATOM 711 C C . GLU A 1 92 ? -4.140 -7.206 -4.245 1.00 89.56 92 GLU A C 1
ATOM 713 O O . GLU A 1 92 ? -3.914 -8.339 -4.681 1.00 89.56 92 GLU A O 1
ATOM 718 N N . SER A 1 93 ? -4.911 -6.975 -3.190 1.00 89.00 93 SER A N 1
ATOM 719 C CA . SER A 1 93 ? -5.855 -7.947 -2.651 1.00 89.00 93 SER A CA 1
ATOM 720 C C . SER A 1 93 ? -7.230 -7.758 -3.313 1.00 89.00 93 SER A C 1
ATOM 722 O O . SER A 1 93 ? -7.378 -7.039 -4.315 1.00 89.00 93 SER A O 1
ATOM 724 N N . ALA A 1 94 ? -8.252 -8.422 -2.766 1.00 87.25 94 ALA A N 1
ATOM 725 C CA . ALA A 1 94 ? -9.622 -8.335 -3.259 1.00 87.25 94 ALA A CA 1
ATOM 726 C C . ALA A 1 94 ? -10.151 -6.888 -3.289 1.00 87.25 94 ALA A C 1
ATOM 728 O O . ALA A 1 94 ? -10.739 -6.470 -4.288 1.00 87.25 94 ALA A O 1
ATOM 729 N N . ASP A 1 95 ? -9.915 -6.113 -2.229 1.00 90.38 95 ASP A N 1
ATOM 730 C CA . ASP A 1 95 ? -10.477 -4.772 -2.053 1.00 90.38 95 ASP A CA 1
ATOM 731 C C . ASP A 1 95 ? -9.436 -3.691 -1.730 1.00 90.38 95 ASP A C 1
ATOM 733 O O . ASP A 1 95 ? -9.803 -2.520 -1.640 1.00 90.38 95 ASP A O 1
ATOM 737 N N . TRP A 1 96 ? -8.152 -4.035 -1.604 1.00 93.75 96 TRP A N 1
ATOM 738 C CA . TRP A 1 96 ? -7.095 -3.094 -1.241 1.00 93.75 96 TRP A CA 1
ATOM 739 C C . TRP A 1 96 ? -5.937 -3.128 -2.234 1.00 93.75 96 TRP A C 1
ATOM 741 O O . TRP A 1 96 ? -5.595 -4.164 -2.806 1.00 93.75 96 TRP A O 1
ATOM 751 N N . THR A 1 97 ? -5.325 -1.969 -2.445 1.00 93.12 97 THR A N 1
ATOM 752 C CA . THR A 1 97 ? -4.144 -1.816 -3.287 1.00 93.12 97 THR A CA 1
ATOM 753 C C . THR A 1 97 ? -3.050 -1.116 -2.507 1.00 93.12 97 THR A C 1
ATOM 755 O O . THR A 1 97 ? -3.296 -0.088 -1.874 1.00 93.12 97 THR A O 1
ATOM 758 N N . LEU A 1 98 ? -1.836 -1.653 -2.598 1.00 92.06 98 LEU A N 1
ATOM 759 C CA . LEU A 1 98 ? -0.622 -1.089 -2.027 1.00 92.06 98 LEU A CA 1
ATOM 760 C C . LEU A 1 98 ? 0.380 -0.774 -3.125 1.00 92.06 98 LEU A C 1
ATOM 762 O O . LEU A 1 98 ? 0.508 -1.509 -4.103 1.00 92.06 98 LEU A O 1
ATOM 766 N N . VAL A 1 99 ? 1.123 0.307 -2.926 1.00 92.06 99 VAL A N 1
ATOM 767 C CA . VAL A 1 99 ? 2.266 0.654 -3.761 1.00 92.06 99 VAL A CA 1
ATOM 768 C C . VAL A 1 99 ? 3.452 0.947 -2.866 1.00 92.06 99 VAL A C 1
ATOM 770 O O . VAL A 1 99 ? 3.375 1.836 -2.015 1.00 92.06 99 VAL A O 1
ATOM 773 N N . TYR A 1 100 ? 4.562 0.264 -3.108 1.00 88.75 100 TYR A N 1
ATOM 774 C CA . TYR A 1 100 ? 5.831 0.544 -2.452 1.00 88.75 100 TYR A CA 1
ATOM 775 C C . TYR A 1 100 ? 6.973 0.690 -3.458 1.00 88.75 100 TYR A C 1
ATOM 777 O O . TYR A 1 100 ? 6.855 0.335 -4.631 1.00 88.75 100 TYR A O 1
ATOM 785 N N . THR A 1 101 ? 8.083 1.237 -2.987 1.00 88.69 101 THR A N 1
ATOM 786 C CA . THR A 1 101 ? 9.342 1.325 -3.722 1.00 88.69 101 THR A CA 1
ATOM 787 C C . THR A 1 101 ? 10.090 -0.010 -3.713 1.00 88.69 101 THR A C 1
ATOM 789 O O . THR A 1 101 ? 9.923 -0.807 -2.796 1.00 88.69 101 THR A O 1
ATOM 792 N N . GLU A 1 102 ? 10.958 -0.265 -4.690 1.00 83.94 102 GLU A N 1
ATOM 793 C CA . GLU A 1 102 ? 11.807 -1.470 -4.717 1.00 83.94 102 GLU A CA 1
ATOM 794 C C . GLU A 1 102 ? 12.658 -1.648 -3.442 1.00 83.94 102 GLU A C 1
ATOM 796 O O . GLU A 1 102 ? 12.895 -2.769 -3.021 1.00 83.94 102 GLU A O 1
ATOM 801 N N . 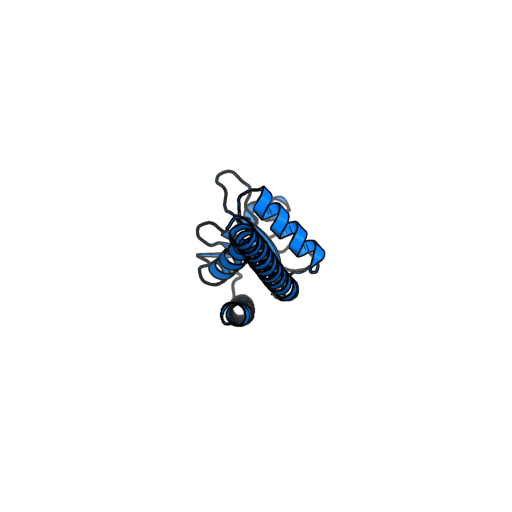SER A 1 103 ? 13.033 -0.572 -2.756 1.00 82.56 103 SER A N 1
ATOM 802 C CA . SER A 1 103 ? 13.692 -0.580 -1.440 1.00 82.56 103 SER A CA 1
ATOM 803 C C . SER A 1 103 ? 12.786 -0.983 -0.268 1.00 82.56 103 SER A C 1
ATOM 805 O O . SER A 1 103 ? 13.264 -1.142 0.855 1.00 82.56 103 SER A O 1
ATOM 807 N N . GLY A 1 104 ? 11.488 -1.175 -0.504 1.00 79.00 104 GLY A N 1
ATOM 808 C CA . GLY A 1 104 ? 10.524 -1.615 0.498 1.00 79.00 104 GLY A CA 1
ATOM 809 C C . GLY A 1 104 ? 9.917 -0.486 1.329 1.00 79.00 104 GLY A C 1
ATOM 810 O O . GLY A 1 104 ? 9.588 -0.721 2.490 1.00 79.00 104 GLY A O 1
ATOM 811 N N . MET A 1 105 ? 9.763 0.716 0.762 1.00 85.56 105 MET A N 1
ATOM 812 C CA . MET A 1 105 ? 9.069 1.839 1.407 1.00 85.56 105 MET A CA 1
ATOM 813 C C . MET A 1 105 ? 7.663 2.009 0.828 1.00 85.56 105 MET A C 1
ATOM 815 O O . MET A 1 105 ? 7.501 2.191 -0.379 1.00 85.56 105 MET A O 1
ATOM 819 N N . LEU A 1 106 ? 6.633 1.994 1.676 1.00 87.50 106 LEU A N 1
ATOM 820 C CA . LEU A 1 106 ? 5.250 2.253 1.284 1.00 87.50 106 LEU A CA 1
ATOM 821 C C . LEU A 1 106 ? 5.099 3.700 0.797 1.00 87.50 106 LEU A C 1
ATOM 823 O O . LEU A 1 106 ? 5.523 4.648 1.458 1.00 87.50 106 LEU A O 1
ATOM 827 N N . VAL A 1 107 ? 4.481 3.851 -0.373 1.00 90.06 107 VAL A N 1
ATOM 828 C CA . VAL A 1 107 ? 4.254 5.137 -1.048 1.00 90.06 107 VAL A CA 1
ATOM 829 C C . VAL A 1 107 ? 2.789 5.535 -0.972 1.00 90.06 107 VAL A C 1
ATOM 831 O O . VAL A 1 107 ? 2.462 6.700 -0.765 1.00 90.06 107 VAL A O 1
ATOM 834 N N . THR A 1 108 ? 1.884 4.585 -1.204 1.00 91.19 108 THR A N 1
ATOM 835 C CA . THR A 1 108 ? 0.449 4.844 -1.122 1.00 91.19 108 THR A CA 1
ATOM 836 C C . THR A 1 108 ? -0.343 3.553 -0.963 1.00 91.19 108 THR A C 1
ATOM 838 O O . THR A 1 108 ? 0.150 2.454 -1.214 1.00 91.19 108 THR A O 1
ATOM 841 N N . SER A 1 109 ? -1.597 3.709 -0.563 1.00 91.44 109 SER A N 1
ATOM 842 C CA . SER A 1 109 ? -2.571 2.635 -0.436 1.00 91.44 109 SER A CA 1
ATOM 843 C C . SER A 1 109 ? -3.983 3.165 -0.662 1.00 91.44 109 SER A C 1
ATOM 845 O O . SER A 1 109 ? -4.240 4.365 -0.502 1.00 91.44 109 SER A O 1
ATOM 847 N N . PHE A 1 110 ? -4.911 2.305 -1.072 1.00 89.00 110 PHE A N 1
ATOM 848 C CA . PHE A 1 110 ? -6.321 2.670 -1.205 1.00 89.00 110 PHE A CA 1
ATOM 849 C C . PHE A 1 110 ? -7.232 1.462 -1.374 1.00 89.00 110 PHE A C 1
ATOM 851 O O . PHE A 1 110 ? -6.803 0.398 -1.813 1.00 89.00 110 PHE A O 1
ATOM 858 N N . GLN A 1 111 ? -8.517 1.680 -1.093 1.00 92.75 111 GLN A N 1
ATOM 859 C CA . GLN A 1 111 ? -9.561 0.728 -1.427 1.00 92.75 111 GLN A CA 1
ATOM 860 C C . GLN A 1 111 ? -9.817 0.720 -2.937 1.00 92.75 111 GLN A C 1
ATOM 862 O O . GLN A 1 111 ? -9.943 1.781 -3.557 1.00 92.75 111 GLN A O 1
ATOM 867 N N . LYS A 1 112 ? -9.943 -0.468 -3.524 1.00 90.12 112 LYS A N 1
ATOM 868 C CA . LYS A 1 112 ? -10.338 -0.650 -4.921 1.00 90.12 112 LYS A CA 1
ATOM 869 C C . LYS A 1 112 ? -11.791 -0.208 -5.082 1.00 90.12 112 LYS A C 1
ATOM 871 O O . LYS A 1 112 ? -12.697 -0.750 -4.458 1.00 90.12 112 LYS A O 1
ATOM 876 N N . VAL A 1 113 ? -12.013 0.781 -5.943 1.00 86.38 113 VAL A N 1
ATOM 877 C CA . VAL A 1 113 ? -13.348 1.298 -6.262 1.00 86.38 113 VAL A CA 1
ATOM 878 C C . VAL A 1 113 ? -13.592 1.107 -7.751 1.00 86.38 113 VAL A C 1
ATOM 880 O O . VAL A 1 113 ? -12.790 1.543 -8.577 1.00 86.38 113 VAL A O 1
ATOM 883 N N . LYS A 1 114 ? -14.710 0.467 -8.107 1.00 84.00 114 LYS A N 1
ATOM 884 C CA . LYS A 1 114 ? -15.083 0.254 -9.510 1.00 84.00 114 LYS A CA 1
ATOM 885 C C . LYS A 1 114 ? -15.174 1.596 -10.244 1.00 84.00 114 LYS A C 1
ATOM 887 O O . LYS A 1 114 ? -15.833 2.519 -9.772 1.00 84.00 114 LYS A O 1
ATOM 892 N N . GLY A 1 115 ? -14.527 1.687 -11.404 1.00 82.06 115 GLY A N 1
ATOM 893 C CA . GLY A 1 115 ? -14.508 2.902 -12.223 1.00 82.06 115 GLY A CA 1
ATOM 894 C C . GLY A 1 115 ? -13.508 3.970 -11.768 1.00 82.06 115 GLY A C 1
ATOM 895 O O . GLY A 1 115 ? -13.466 5.036 -12.376 1.00 82.06 115 GLY A O 1
ATOM 896 N N . ARG A 1 116 ? -12.695 3.711 -10.731 1.00 83.69 116 ARG A N 1
ATOM 897 C CA . ARG A 1 116 ? -11.524 4.539 -10.419 1.00 83.69 116 ARG A CA 1
ATOM 898 C C . ARG A 1 116 ? -10.260 3.953 -11.033 1.00 83.69 116 ARG A C 1
ATOM 900 O O . ARG A 1 116 ? -10.094 2.741 -11.073 1.00 83.69 116 ARG A O 1
ATOM 907 N N . GLU A 1 117 ? -9.376 4.854 -11.452 1.00 87.06 117 GLU A N 1
ATOM 908 C CA . GLU A 1 117 ? -8.058 4.526 -11.996 1.00 87.06 117 GLU A CA 1
ATOM 909 C C . GLU A 1 117 ? -7.219 3.748 -10.965 1.00 87.06 117 GLU A C 1
ATOM 911 O O . GLU A 1 117 ? -7.027 4.187 -9.827 1.00 87.06 117 GLU A O 1
ATOM 916 N N . THR A 1 118 ? -6.707 2.595 -11.382 1.00 86.94 118 THR A N 1
ATOM 917 C CA . THR A 1 118 ? -5.752 1.749 -10.655 1.00 86.94 118 THR A CA 1
ATOM 918 C C . THR A 1 118 ? -4.321 2.284 -10.803 1.00 86.94 118 THR A C 1
ATOM 920 O O . THR A 1 118 ? -4.033 3.063 -11.719 1.00 86.94 118 THR A O 1
ATOM 923 N N . PRO A 1 119 ? -3.350 1.866 -9.964 1.00 88.19 119 PRO A N 1
ATOM 924 C CA . PRO A 1 119 ? -1.972 2.326 -10.120 1.00 88.19 119 PRO A CA 1
ATOM 925 C C . PRO A 1 119 ? -1.377 1.869 -11.451 1.00 88.19 119 PRO A C 1
ATOM 927 O O . PRO A 1 119 ? -0.648 2.629 -12.078 1.00 88.19 119 PRO A O 1
ATOM 930 N N . LYS A 1 120 ? -1.726 0.660 -11.912 1.00 87.81 120 LYS A N 1
ATOM 931 C CA . LYS A 1 120 ? -1.276 0.125 -13.204 1.00 87.81 120 LYS A CA 1
ATOM 932 C C . LYS A 1 120 ? -1.738 1.014 -14.362 1.00 87.81 120 LYS A C 1
ATOM 934 O O . LYS A 1 120 ? -0.923 1.381 -15.210 1.00 87.81 120 LYS A O 1
ATOM 939 N N . GLU A 1 121 ? -3.009 1.420 -14.370 1.00 90.31 121 GLU A N 1
ATOM 940 C CA . GLU A 1 121 ? -3.558 2.346 -15.374 1.00 90.31 121 GLU A CA 1
ATOM 941 C C . GLU A 1 121 ? -2.876 3.715 -15.302 1.00 90.31 121 GLU A C 1
ATOM 943 O O . GLU A 1 121 ? -2.429 4.243 -16.324 1.00 90.31 121 GLU A O 1
ATOM 948 N N . ARG A 1 122 ? -2.694 4.249 -14.087 1.00 91.12 122 ARG A N 1
ATOM 949 C CA . ARG A 1 122 ? -1.992 5.517 -13.868 1.00 91.12 122 ARG A CA 1
ATOM 950 C C . ARG A 1 122 ? -0.562 5.481 -14.400 1.00 91.12 122 ARG A C 1
ATOM 952 O O . ARG A 1 122 ? -0.146 6.405 -15.095 1.00 91.12 122 ARG A O 1
ATOM 959 N N . TYR A 1 123 ? 0.197 4.4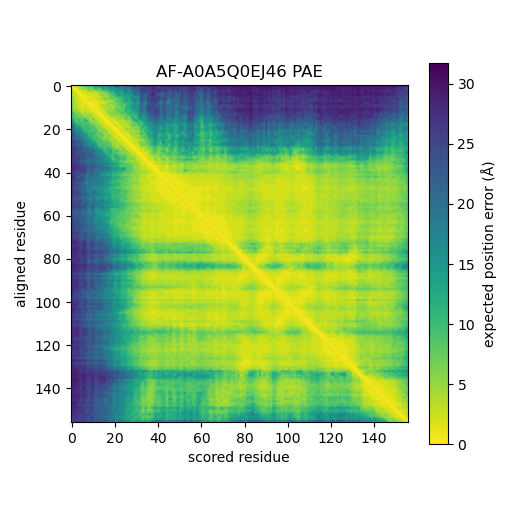35 -14.086 1.00 92.38 123 TYR A N 1
ATOM 960 C CA . TYR A 1 123 ? 1.580 4.279 -14.535 1.00 92.38 123 TYR A CA 1
ATOM 961 C C . TYR A 1 123 ? 1.669 4.101 -16.047 1.00 92.38 123 TYR A C 1
ATOM 963 O O . TYR A 1 123 ? 2.484 4.761 -16.688 1.00 92.38 123 TYR A O 1
ATOM 971 N N . THR A 1 124 ? 0.764 3.322 -16.635 1.00 90.31 124 THR A N 1
ATOM 972 C CA . THR A 1 124 ? 0.668 3.183 -18.093 1.00 90.31 124 THR A CA 1
ATOM 973 C C . THR A 1 124 ? 0.407 4.536 -18.761 1.00 90.31 124 THR A C 1
ATOM 975 O O . THR A 1 124 ? 1.092 4.905 -19.715 1.00 90.31 124 THR A O 1
ATOM 978 N N . ARG A 1 125 ? -0.516 5.344 -18.219 1.00 94.19 125 ARG A N 1
ATOM 979 C CA . ARG A 1 125 ? -0.799 6.704 -18.710 1.00 94.19 125 ARG A CA 1
ATOM 980 C C . ARG A 1 125 ? 0.398 7.648 -18.573 1.00 94.19 125 ARG A C 1
ATOM 982 O O . ARG A 1 125 ? 0.605 8.502 -19.432 1.00 94.19 125 ARG A O 1
ATOM 989 N N . LEU A 1 126 ? 1.209 7.474 -17.530 1.00 92.50 126 LEU A N 1
ATOM 990 C CA . LEU A 1 126 ? 2.483 8.178 -17.345 1.00 92.50 126 LEU A CA 1
ATOM 991 C C . LEU A 1 126 ? 3.615 7.633 -18.237 1.00 92.50 126 LEU A C 1
ATOM 993 O O . LEU A 1 126 ? 4.749 8.091 -18.113 1.00 92.50 126 LEU A O 1
ATOM 997 N N . ARG A 1 127 ? 3.320 6.697 -19.152 1.00 92.88 127 ARG A N 1
ATOM 998 C CA . ARG A 1 127 ? 4.278 6.016 -20.041 1.00 92.88 127 ARG A CA 1
ATOM 999 C C . ARG A 1 127 ? 5.344 5.209 -19.298 1.00 92.88 127 ARG A C 1
ATOM 1001 O O . ARG A 1 127 ? 6.441 5.006 -19.813 1.00 92.88 127 ARG A O 1
ATOM 1008 N N . TRP A 1 128 ? 5.033 4.757 -18.087 1.00 94.56 128 TRP A N 1
ATOM 1009 C CA . TRP A 1 128 ? 5.892 3.835 -17.356 1.00 94.56 128 TRP A CA 1
ATOM 1010 C C . TRP A 1 128 ? 5.724 2.424 -17.914 1.00 94.56 128 TRP A C 1
ATOM 1012 O O . TRP A 1 128 ? 4.643 2.035 -18.358 1.00 94.56 128 TRP A O 1
ATOM 1022 N N . GLN A 1 129 ? 6.798 1.644 -17.867 1.00 92.12 129 GLN A N 1
ATOM 1023 C CA . GLN A 1 129 ? 6.771 0.235 -18.241 1.00 92.12 129 GLN A CA 1
ATOM 1024 C C . GLN A 1 129 ? 6.201 -0.567 -17.075 1.00 92.12 129 GLN A C 1
ATOM 1026 O O . GLN A 1 129 ? 6.833 -0.637 -16.021 1.00 92.12 129 GLN A O 1
ATOM 1031 N N . VAL A 1 130 ? 5.010 -1.139 -17.254 1.00 91.06 130 VAL A N 1
ATOM 1032 C CA . VAL A 1 130 ? 4.342 -1.980 -16.252 1.00 91.06 130 VAL A CA 1
ATOM 1033 C C . VAL A 1 130 ? 4.516 -3.450 -16.630 1.00 91.06 130 VAL A C 1
ATOM 1035 O O . VAL A 1 130 ? 4.251 -3.815 -17.774 1.00 91.06 130 VAL A O 1
ATOM 1038 N N . SER A 1 131 ? 4.960 -4.292 -15.695 1.00 89.56 131 SER A N 1
ATOM 1039 C CA . SER A 1 131 ? 5.201 -5.718 -15.949 1.00 89.56 131 SER A CA 1
ATOM 1040 C C . SER A 1 131 ? 4.801 -6.600 -14.770 1.00 89.56 131 SER A C 1
ATOM 1042 O O . SER A 1 131 ? 5.194 -6.359 -13.632 1.00 89.56 131 SER A O 1
ATOM 1044 N N . GLU A 1 132 ? 4.055 -7.668 -15.046 1.00 83.38 132 GLU A N 1
ATOM 1045 C CA . GLU A 1 132 ? 3.722 -8.707 -14.059 1.00 83.38 132 GLU A CA 1
ATOM 1046 C C . GLU A 1 132 ? 4.793 -9.812 -14.007 1.00 83.38 132 GLU A C 1
ATOM 1048 O O . GLU A 1 132 ? 4.958 -10.480 -12.991 1.00 83.38 132 GLU A O 1
ATOM 1053 N N . ALA A 1 133 ? 5.587 -9.964 -15.074 1.00 74.00 133 ALA A N 1
ATOM 1054 C CA . ALA A 1 133 ? 6.621 -10.996 -15.191 1.00 74.00 133 ALA A CA 1
ATOM 1055 C C . ALA A 1 133 ? 7.901 -10.687 -14.390 1.00 74.00 133 ALA A C 1
ATOM 1057 O O . ALA A 1 133 ? 8.734 -11.566 -14.186 1.00 74.00 133 ALA A O 1
ATOM 1058 N N . GLU A 1 134 ? 8.081 -9.445 -13.932 1.00 69.00 134 GLU A N 1
ATOM 1059 C CA . GLU A 1 134 ? 9.282 -9.010 -13.203 1.00 69.00 134 GLU A CA 1
ATOM 1060 C C . GLU A 1 134 ? 9.271 -9.357 -11.705 1.00 69.00 134 GLU A C 1
ATOM 1062 O O . GLU A 1 134 ? 10.201 -8.999 -10.979 1.00 69.00 134 GLU A O 1
ATOM 1067 N N . ILE A 1 135 ? 8.239 -10.052 -11.221 1.00 70.56 135 ILE A 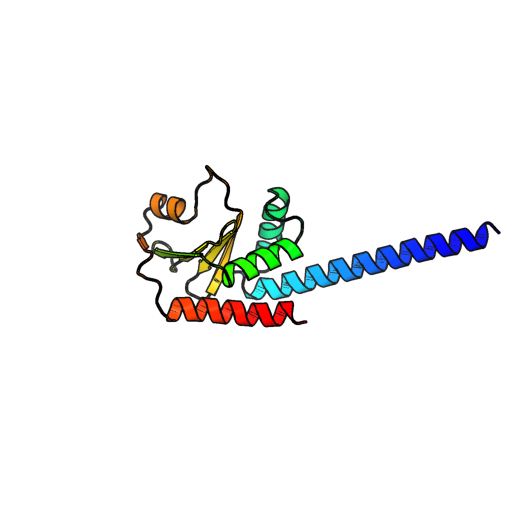N 1
ATOM 1068 C CA . ILE A 1 135 ? 8.119 -10.440 -9.814 1.00 70.56 135 ILE A CA 1
ATOM 1069 C C . ILE A 1 135 ? 9.038 -11.630 -9.521 1.00 70.56 135 ILE A C 1
ATOM 1071 O O . ILE A 1 135 ? 8.671 -12.796 -9.657 1.00 70.56 135 ILE A O 1
ATOM 1075 N N . ASN A 1 136 ? 10.261 -11.314 -9.105 1.00 72.31 136 ASN A N 1
ATOM 1076 C CA . ASN A 1 136 ? 11.289 -12.281 -8.735 1.00 72.31 136 ASN A CA 1
ATOM 1077 C C . ASN A 1 136 ? 11.349 -12.509 -7.212 1.00 72.31 136 ASN A C 1
ATOM 1079 O O . ASN A 1 136 ? 10.649 -11.867 -6.424 1.00 72.31 136 ASN A O 1
ATOM 1083 N N . ASP A 1 137 ? 12.208 -13.433 -6.782 1.00 72.88 137 ASP A N 1
ATOM 1084 C CA . ASP A 1 137 ? 12.341 -13.788 -5.365 1.00 72.88 137 ASP A CA 1
ATOM 1085 C C . ASP A 1 137 ? 12.854 -12.634 -4.493 1.00 72.88 137 ASP A C 1
ATOM 1087 O O . ASP A 1 137 ? 12.563 -12.597 -3.301 1.00 72.88 137 ASP A O 1
ATOM 1091 N N . TYR A 1 138 ? 13.529 -11.645 -5.084 1.00 70.62 138 TYR A N 1
ATOM 1092 C CA . TYR A 1 138 ? 13.938 -10.426 -4.389 1.00 70.62 138 TYR A CA 1
ATOM 1093 C C . TYR A 1 138 ? 12.731 -9.564 -3.985 1.00 70.62 138 TYR A C 1
ATOM 1095 O O . TYR A 1 138 ? 12.598 -9.205 -2.816 1.00 70.62 138 TYR A O 1
ATOM 1103 N N . ILE A 1 139 ? 11.785 -9.316 -4.897 1.00 72.38 139 ILE A N 1
ATOM 1104 C CA . ILE A 1 139 ? 10.539 -8.589 -4.583 1.00 72.38 139 ILE A CA 1
ATOM 1105 C C . ILE A 1 139 ? 9.687 -9.369 -3.572 1.00 72.38 139 ILE A C 1
ATOM 1107 O O . ILE A 1 139 ? 9.128 -8.792 -2.636 1.00 72.38 139 ILE A O 1
ATOM 1111 N N . LYS A 1 140 ? 9.633 -10.701 -3.693 1.00 73.81 140 LYS A N 1
ATOM 1112 C CA . LYS A 1 140 ? 8.975 -11.550 -2.686 1.00 73.81 140 LYS A CA 1
ATOM 1113 C C . LYS A 1 140 ? 9.663 -11.463 -1.319 1.00 73.81 140 LYS A C 1
ATOM 1115 O O . LYS A 1 140 ? 8.979 -11.471 -0.297 1.00 73.81 140 LYS A O 1
ATOM 1120 N N . ALA A 1 141 ? 10.991 -11.359 -1.278 1.00 73.38 141 ALA A N 1
ATOM 1121 C CA . ALA A 1 141 ? 11.741 -11.179 -0.039 1.00 73.38 141 ALA A CA 1
ATOM 1122 C C . ALA A 1 141 ? 11.468 -9.812 0.604 1.00 73.38 141 ALA A C 1
ATOM 1124 O O . ALA A 1 141 ? 11.307 -9.752 1.820 1.00 73.38 141 ALA A O 1
ATOM 1125 N N . ILE A 1 142 ? 11.323 -8.744 -0.189 1.00 70.38 142 ILE A N 1
ATOM 1126 C CA . ILE A 1 142 ? 10.897 -7.421 0.299 1.00 70.38 142 ILE A CA 1
ATOM 1127 C C . ILE A 1 142 ? 9.506 -7.508 0.934 1.00 70.38 142 ILE A C 1
ATOM 1129 O O . ILE A 1 142 ? 9.330 -7.076 2.072 1.00 70.38 142 ILE A O 1
ATOM 1133 N N . ASN A 1 143 ? 8.549 -8.151 0.253 1.00 71.44 143 ASN A N 1
ATOM 1134 C CA . ASN A 1 143 ? 7.214 -8.421 0.801 1.00 71.44 143 ASN A CA 1
ATOM 1135 C C . ASN A 1 143 ? 7.270 -9.186 2.120 1.00 71.44 143 ASN A C 1
ATOM 1137 O O . ASN A 1 143 ? 6.612 -8.809 3.086 1.00 71.44 143 ASN A O 1
ATOM 1141 N N . ARG A 1 144 ? 8.084 -10.244 2.186 1.00 73.00 144 ARG A N 1
ATOM 1142 C CA . ARG A 1 144 ? 8.270 -11.026 3.411 1.00 73.00 144 ARG A CA 1
ATOM 1143 C C . ARG A 1 144 ? 8.907 -10.190 4.524 1.00 73.00 144 ARG A C 1
ATOM 1145 O O . ARG A 1 144 ? 8.462 -10.284 5.659 1.00 73.00 144 ARG A O 1
ATOM 1152 N N . GLY A 1 145 ? 9.921 -9.381 4.227 1.00 70.56 145 GLY A N 1
ATOM 1153 C CA . GLY A 1 145 ? 10.585 -8.521 5.211 1.00 70.56 145 GLY A CA 1
ATOM 1154 C C . GLY A 1 145 ? 9.679 -7.404 5.728 1.00 70.56 145 GLY A C 1
ATOM 1155 O O . GLY A 1 145 ? 9.724 -7.058 6.905 1.00 70.56 145 GLY A O 1
ATOM 1156 N N . LEU A 1 146 ? 8.814 -6.867 4.868 1.00 69.62 146 LEU A N 1
ATOM 1157 C CA . LEU A 1 146 ? 7.718 -5.995 5.270 1.00 69.62 146 LEU A CA 1
ATOM 1158 C C . LEU A 1 146 ? 6.767 -6.746 6.202 1.00 69.62 146 LEU A C 1
ATOM 1160 O O . LEU A 1 146 ? 6.601 -6.335 7.344 1.00 69.62 146 LEU A O 1
ATOM 1164 N N . ARG A 1 147 ? 6.234 -7.894 5.769 1.00 70.44 147 ARG A N 1
ATOM 1165 C CA . ARG A 1 147 ? 5.336 -8.737 6.570 1.00 70.44 147 ARG A CA 1
ATOM 1166 C C . ARG A 1 147 ? 5.899 -9.066 7.954 1.00 70.44 147 ARG A C 1
ATOM 1168 O O . ARG A 1 147 ? 5.172 -8.943 8.927 1.00 70.44 147 ARG A O 1
ATOM 1175 N N . LEU A 1 148 ? 7.168 -9.458 8.056 1.00 69.69 148 LEU A N 1
ATOM 1176 C CA . LEU A 1 148 ? 7.805 -9.785 9.338 1.00 69.69 148 LEU A CA 1
ATOM 1177 C C . LEU A 1 148 ? 7.854 -8.573 10.272 1.00 69.69 148 LEU A C 1
ATOM 1179 O O . LEU A 1 148 ? 7.450 -8.687 11.425 1.00 69.69 148 LEU A O 1
ATOM 1183 N N . ARG A 1 149 ? 8.245 -7.400 9.753 1.00 65.94 149 ARG A N 1
ATOM 1184 C CA . ARG A 1 149 ? 8.171 -6.142 10.513 1.00 65.94 149 ARG A CA 1
ATOM 1185 C C . ARG A 1 149 ? 6.738 -5.857 10.981 1.00 65.94 149 ARG A C 1
ATOM 1187 O O . ARG A 1 149 ? 6.549 -5.406 12.099 1.00 65.94 149 ARG A O 1
ATOM 1194 N N . TYR A 1 150 ? 5.728 -6.179 10.170 1.00 65.31 150 TYR A N 1
ATOM 1195 C CA . TYR A 1 150 ? 4.314 -6.003 10.526 1.00 65.31 150 TYR A CA 1
ATOM 1196 C C . TYR A 1 150 ? 3.768 -7.027 11.534 1.00 65.31 150 TYR A C 1
ATOM 1198 O O . TYR A 1 150 ? 2.990 -6.655 12.409 1.00 65.31 150 TYR A O 1
ATOM 1206 N N . GLN A 1 151 ? 4.178 -8.294 11.470 1.00 63.47 151 GLN A N 1
ATOM 1207 C CA . GLN A 1 151 ? 3.786 -9.315 12.451 1.00 63.47 151 GLN A CA 1
ATOM 1208 C C . GLN A 1 151 ? 4.354 -9.017 13.842 1.00 63.47 151 GLN A C 1
ATOM 1210 O O . GLN A 1 151 ? 3.683 -9.261 14.845 1.00 63.47 151 GLN A O 1
ATOM 1215 N N . GLU A 1 152 ? 5.549 -8.428 13.918 1.00 62.75 152 GLU A N 1
ATOM 1216 C CA . GLU A 1 152 ? 6.097 -7.906 15.175 1.00 62.75 152 GLU A CA 1
ATOM 1217 C C . GLU A 1 152 ? 5.256 -6.762 15.768 1.00 62.75 152 GLU A C 1
ATOM 1219 O O . GLU A 1 152 ? 5.246 -6.605 16.988 1.00 62.75 152 GLU A O 1
ATOM 1224 N N . PHE A 1 153 ? 4.526 -5.994 14.947 1.00 55.19 153 PHE A N 1
ATOM 1225 C CA . PHE A 1 153 ? 3.599 -4.963 15.432 1.00 55.19 153 PHE A CA 1
ATOM 1226 C C . PHE A 1 153 ? 2.268 -5.541 15.916 1.00 55.19 153 PHE A C 1
ATOM 1228 O O . PHE A 1 153 ? 1.790 -5.136 16.967 1.00 55.19 153 PHE A O 1
ATOM 1235 N N . LEU A 1 154 ? 1.685 -6.501 15.191 1.00 52.34 154 LEU A N 1
ATOM 1236 C CA . LEU A 1 154 ? 0.385 -7.095 15.545 1.00 52.34 154 LEU A CA 1
ATOM 1237 C C . LEU A 1 154 ? 0.441 -8.064 16.741 1.00 52.34 154 LEU A C 1
ATOM 1239 O O . LEU A 1 154 ? -0.601 -8.440 17.270 1.00 52.34 154 LEU A O 1
ATOM 1243 N N . SER A 1 155 ? 1.636 -8.512 17.135 1.00 54.31 155 SER A N 1
ATOM 1244 C CA . SER A 1 155 ? 1.853 -9.466 18.235 1.00 54.31 155 SER A CA 1
ATOM 1245 C C . SER A 1 155 ? 2.178 -8.814 19.587 1.00 54.31 155 SER A C 1
ATOM 1247 O O . SER A 1 155 ? 2.389 -9.534 20.565 1.00 54.31 155 SER A O 1
ATOM 1249 N N . ARG A 1 156 ? 2.231 -7.477 19.646 1.00 48.81 156 ARG A N 1
ATOM 1250 C CA . ARG A 1 156 ? 2.484 -6.674 20.854 1.00 48.81 156 ARG A CA 1
ATOM 1251 C C . ARG A 1 156 ? 1.201 -6.046 21.378 1.00 48.81 156 ARG A C 1
ATOM 1253 O O . ARG A 1 156 ? 1.137 -5.868 22.614 1.00 48.81 156 ARG A O 1
#

Sequence (156 aa):
MAERARGILERMRSDEAAGFMLAAQAVAKEATDFSQVWRDGEASLLRHIGDRIKLGHAKDVQEYIRKTCDCLEDATAFATARGGYERMVVLESADWTLVYTESGMLVTSFQKVKGRETPKERYTRLRWQVSEAEINDYIKAINRGLRLRYQEFLSR

Foldseek 3Di:
DVVVVVVVVVVVVVVVVVVVVVVVVLLVVLLQLVQVQADPGSVVSVVQQVVQCVVVQAVHSVRVLVVVLVQLVQFPAKKWWADDPFIWIWTDHPFKIWIDTLVRHTHHMGTDDPPDDDVQNVRVVVVIDMGRVPDDVSVVVSSVVNNVSSVVVVVD

Secondary structure (DSSP, 8-state):
-HHHHHHHHHHHHHHHHHHHHHHHHHHHHHHHHHHTTBTTHH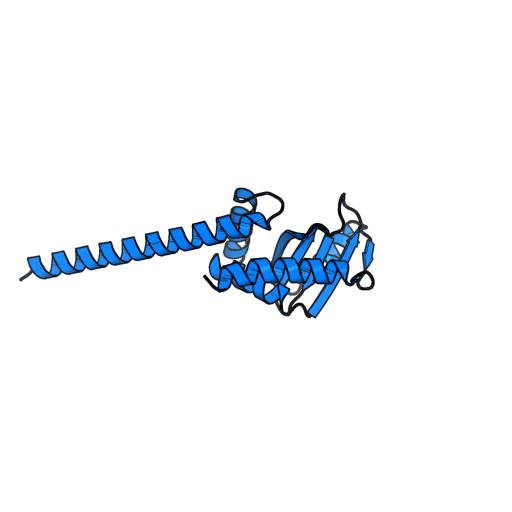HHHHHHHHHHHHTTS-SSHHHHHHHHHHHHHS--EEEEEESSSS-EEEEE-SSEEEEEETTS-EEEEEE--TTSPPHHHHHHHTT-EEESTT--HHHHHHHHHHHHHHHHHHT-

Nearest PDB structures (foldseek):
  4fww-assembly1_A  TM=7.785E-01  e=2.572E+00  Homo sapiens
  6ptv-assembly2_C  TM=4.233E-01  e=1.773E+00  Rickettsia rickettsii str. 'Sheila Smith'
  2dos-assembly1_A  TM=4.998E-01  e=4.780E+00  Homo sapiens
  5h4e-assembly1_A  TM=5.069E-01  e=9.451E+00  Clostridium beijerinckii NCIMB 8052
  5agu-assembly1_B  TM=4.885E-01  e=7.376E+00  Mycobacterium tuberculosis H37Rv

Radius of gyration: 19.82 Å; Cα contacts (8 Å, |Δi|>4): 182; chains: 1; bounding box: 42×27×68 Å

Mean predicted aligned error: 9.83 Å

pLDDT: mean 75.29, std 16.8, range [33.84, 94.56]

Solvent-accessible surface area (backbone atoms only — not comparable to full-atom values): 8625 Å² total; per-residue (Å²): 118,72,69,64,55,53,57,49,54,52,46,52,55,48,53,50,52,50,50,50,51,52,51,53,50,50,54,48,50,54,48,57,61,53,18,78,42,31,66,75,36,45,74,50,46,54,51,52,53,51,50,35,34,76,70,65,60,22,91,46,70,65,54,42,51,48,54,55,53,49,31,68,75,56,47,77,46,61,35,37,36,41,76,64,100,55,42,33,36,39,36,26,27,95,51,35,36,43,32,26,38,76,92,55,28,39,72,51,71,47,54,68,51,92,94,56,88,47,70,68,58,51,38,47,75,70,69,22,54,70,38,60,84,74,73,44,72,67,59,52,46,41,49,50,55,50,47,52,61,48,52,63,60,78,76,109

=== Feature glossary ===
A reading guide for the features in this record.

Start from the sequence.

  · Sequence gives the chain of amino acids in standard one-letter code (A=alanine, C=cysteine, …, Y=tyrosine), read N→C. It is the only feature that is directly encoded by the gene; all structural features are derived from the folded form of this sequence.

Fold it, and you get atomic coordinates and the backbone conformation that goes with them.

  · Structure coordinates are given as an mmCIF _atom_site loop: one row per atom with element, residue name, chain id, sequence number, and x/y/z position in Å. Only the four main-chain atoms per residue are included here; side chains are omitted to keep the record compact.

  · Backbone dihedral angles. Every residue except chain termini has a φ (preceding-C → N → Cα → C) and a ψ (N → Cα → C → next-N). They are reported in degrees following the IUPAC sign convention. Secondary structure is essentially a statement about which (φ, ψ) basin each residue occupies.

  · Eight-state secondary structure (DSSP): H is the canonical α-helix, G the tighter 3₁₀-helix, I the wider π-helix; E/B are β-structure, T and S are turns and bends, and '-' is everything else. DSSP derives these from the pattern of main-chain N–H···O=C hydrogen bonds, not from the sequence.

  · SS3 is a coarse helix/strand/coil call (letters a/b/c) made by the P-SEA algorithm from inter-Cα distances and dihedrals. It is less detailed than DSSP but needs only Cα positions.

Summarize the fold with a handful of shape descriptors and a per-residue structural alphabet.

  · Radius of gyration (Rg) is the root-mean-square distance of Cα atoms from their centroid — a single number for overall size and compactness. A globular domain of N residues has Rg ≈ 2.2·N^0.38 Å; an extended or disordered chain has a much larger Rg. The Cα contact count is the number of residue pairs whose Cα atoms are within 8 Å and are more than four positions apart in sequence — a standard proxy for tertiary packing density. The bounding box is the smallest axis-aligned box enclosing all Cα atoms.

  · 3Di is Foldseek's structural alphabet. Each residue is assigned one of twenty discrete states based on how its Cα sits relative to its spatial (not sequential) neighbors. Aligning 3Di strings finds structural homologs roughly as well as full 3D superposition, but orders of magnitude faster.

  · Solvent-accessible surface area (SASA) is the area in Å² traced out by the centre of a 1.4 Å probe sphere (a water molecule) rolled over the protein's van der Waals surface (Shrake–Rupley / Lee–Richards construction). Buried residues have near-zero SASA; fully exposed residues can exceed 200 Å². The total SASA scales roughly with the number of surface residues.

Ask how reliable the model is.

  · For AlphaFold models, the B-factor field carries pLDDT — the model's own estimate of local accuracy on a 0–100 scale. Regions with pLDDT<50 should be treated as essentially unmodeled; they often correspond to intrinsically disordered segments.

  · For experimental (PDB) structures, the B-factor (temperature factor) quantifies the positional spread of each atom in the crystal — a combination of thermal vibration and static disorder — in units of Å². High B-factors mark flexible loops or poorly resolved regions; low B-factors mark the rigid, well-ordered core.

  · Predicted Aligned Error (PAE) is an AlphaFold confidence matrix: entry (i, j) is the expected error in the position of residue j, in ångströms, when the prediction is superimposed on the true structure at residue i. Low PAE within a block of residues means that block is internally rigid and well-predicted; high PAE between two blocks means their relative placement is uncertain even if each block individually is confident.

Place it in context: what it resembles, what it is annotated as, and how it looks.

  · Structural nearest neighbors (via Foldseek easy-search vs the PDB). Reported per hit: target PDB id, E-value, and alignment TM-score. A TM-score above ~0.5 is the conventional threshold for 'same fold'.

  · Functional annotations link the protein to curated databases. InterPro entries identify conserved domains and families by matching the sequence against member-database signatures (Pfam, PROSITE, CDD, …). Gene Ontology (GO) terms describe molecular function, biological process, and cellular component in a controlled vocabulary. CATH places the structure in a hierarchical fold classification (Class/Architecture/Topology/Homologous-superfamily). The organism is the source species.

  · The contact map is a binary N×N matrix image: pixel (i, j) is dark where Cα_i and Cα_j are within 8 Å and |i−j|>4. Because the |i−j|>4 filter removes local helical contacts, off-diagonal stripes parallel to the main diagonal indicate parallel β-sheets; stripes perpendicular to it indicate antiparallel β-sheets. The Ramachandran plot scatters every residue's (φ, ψ) pair against the sterically allowed regions. The PAE heatmap renders the predicted-aligned-error matrix.

  · Six rendered views show the 3D structure from the faces of a cube — i.e. along ±x, ±y, ±z. Rendering representation is drawn randomly per protein from cartoon (secondary-structure ribbons), s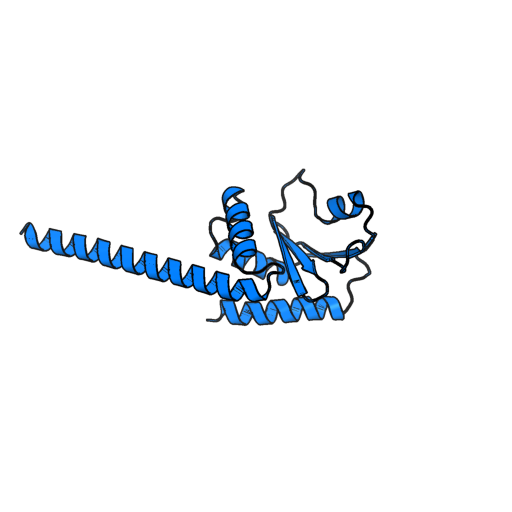ticks (backbone bonds), or molecular surface; coloring is either N→C rainbow (blue at the N-terminus through red at the C-terminus) or one color per chain.